Protein AF-A0A6N7CHS1-F1 (afdb_monomer)

pLDDT: mean 89.55, std 8.28, range [64.25, 97.81]

Nearest PDB structures (foldseek):
  3kxa-assembly2_D  TM=7.981E-01  e=1.586E-03  Neisseria gonorrhoeae FA 1090
  3f52-assembly1_A  TM=8.483E-01  e=3.183E-02  Corynebacterium glutamicum
  2b5a-assembly1_A  TM=7.797E-01  e=1.504E-02  [Bacillus] caldolyticus
  3f52-assembly1_E  TM=8.587E-01  e=5.155E-02  Corynebacterium glutamicum
  3vk0-assembly1_A  TM=8.804E-01  e=6.737E-02  Neisseria meningitidis MC58

Secondary structure (DSSP, 8-state):
-HHHHHHHTTS-HHHHS---GGG--HHHHHHHTT--HHHHHHHHTS-HHHHHHHHTTSSPPPTTHHHHHHHHHTS-HHHHHHHHHHHHHHHHHHHHT-

Mean predicted aligned error: 5.33 Å

Structure (mmCIF, N/CA/C/O backbone):
data_AF-A0A6N7CHS1-F1
#
_entry.id   AF-A0A6N7CHS1-F1
#
loop_
_atom_site.group_PDB
_atom_site.id
_atom_site.t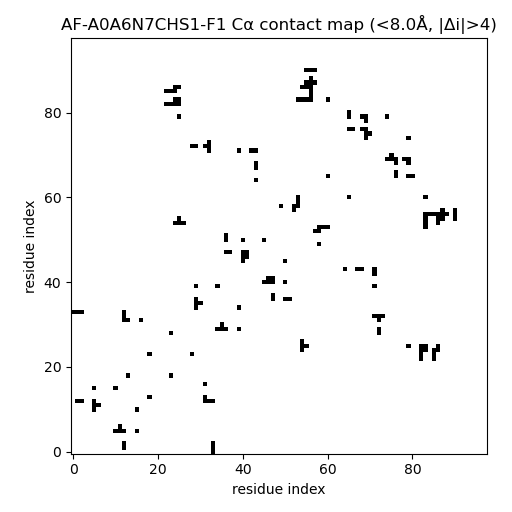ype_symbol
_atom_site.label_atom_id
_atom_site.label_alt_id
_atom_site.label_comp_id
_atom_site.label_asym_id
_atom_site.label_entity_id
_atom_site.label_seq_id
_atom_site.pdbx_PDB_ins_code
_atom_site.Cartn_x
_atom_site.Cartn_y
_atom_site.Cartn_z
_atom_site.occupancy
_atom_site.B_iso_or_equiv
_atom_site.auth_seq_id
_atom_site.auth_comp_id
_atom_site.auth_asym_id
_atom_site.auth_atom_id
_atom_site.pdbx_PDB_model_num
ATOM 1 N N . MET A 1 1 ? -0.482 -3.817 16.113 1.00 71.00 1 MET A N 1
ATOM 2 C CA . MET A 1 1 ? -0.109 -2.866 17.183 1.00 71.00 1 MET A CA 1
ATOM 3 C C . MET A 1 1 ? -0.633 -1.463 16.883 1.00 71.00 1 MET A C 1
ATOM 5 O O . MET A 1 1 ? -1.430 -0.988 17.668 1.00 71.00 1 MET A O 1
ATOM 9 N N . LEU A 1 2 ? -0.298 -0.838 15.743 1.00 75.25 2 LEU A N 1
ATOM 10 C CA . LEU A 1 2 ? -0.808 0.508 15.405 1.00 75.25 2 LEU A CA 1
ATOM 11 C C . LEU A 1 2 ? -2.337 0.600 15.257 1.00 75.25 2 LEU A C 1
ATOM 13 O O . LEU A 1 2 ? -2.906 1.586 15.701 1.00 75.25 2 LEU A O 1
ATOM 17 N N . GLY A 1 3 ? -3.002 -0.423 14.703 1.00 75.56 3 GLY A N 1
ATOM 18 C CA . GLY A 1 3 ? -4.473 -0.452 14.636 1.00 75.56 3 GLY A CA 1
ATOM 19 C C . GLY A 1 3 ? -5.136 -0.400 16.016 1.00 75.56 3 GLY A C 1
ATOM 20 O O . GLY A 1 3 ? -5.983 0.449 16.246 1.00 75.56 3 GLY A O 1
ATOM 21 N N . LEU A 1 4 ? -4.654 -1.220 16.957 1.00 79.81 4 LEU A N 1
ATOM 22 C CA . LEU A 1 4 ? -5.128 -1.219 18.349 1.00 79.81 4 LEU A CA 1
ATOM 23 C C . LEU A 1 4 ? -4.899 0.134 19.038 1.00 79.81 4 LEU A C 1
ATOM 25 O O . LEU A 1 4 ? -5.722 0.569 19.832 1.00 79.81 4 LEU A O 1
ATOM 29 N N . LEU A 1 5 ? -3.781 0.803 18.737 1.00 80.62 5 LEU A N 1
ATOM 30 C CA . LEU A 1 5 ? -3.471 2.118 19.300 1.00 80.62 5 LEU A CA 1
ATOM 31 C C . LEU A 1 5 ? -4.399 3.210 18.744 1.00 80.62 5 LEU A C 1
ATOM 33 O O . LEU A 1 5 ? -4.825 4.081 19.489 1.00 80.62 5 LEU A O 1
ATOM 37 N N . ALA A 1 6 ? -4.705 3.164 17.446 1.00 80.44 6 ALA A N 1
ATOM 38 C CA . ALA A 1 6 ? -5.611 4.108 16.797 1.00 80.44 6 ALA A CA 1
ATOM 39 C C . ALA A 1 6 ? -7.044 3.973 17.326 1.00 80.44 6 ALA A C 1
ATOM 41 O O . ALA A 1 6 ? -7.665 4.975 17.659 1.00 80.44 6 ALA A O 1
ATOM 42 N N . GLU A 1 7 ? -7.514 2.734 17.485 1.00 81.56 7 GLU A N 1
ATOM 43 C CA . GLU A 1 7 ? -8.808 2.418 18.094 1.00 81.56 7 GLU A CA 1
ATOM 44 C C . GLU A 1 7 ? -8.885 2.907 19.548 1.00 81.56 7 GLU A C 1
ATOM 46 O O . GLU A 1 7 ? -9.827 3.601 19.917 1.00 81.56 7 GLU A O 1
ATOM 51 N N . ALA A 1 8 ? -7.855 2.635 20.358 1.00 86.62 8 ALA A N 1
ATOM 52 C CA . ALA A 1 8 ? -7.805 3.081 21.752 1.00 86.62 8 ALA A CA 1
ATOM 53 C C . ALA A 1 8 ? -7.789 4.613 21.915 1.00 86.62 8 ALA A C 1
ATOM 55 O O . ALA A 1 8 ? -8.180 5.123 22.963 1.00 86.62 8 ALA A O 1
ATOM 56 N N . LEU A 1 9 ? -7.310 5.339 20.903 1.00 85.31 9 LEU A N 1
ATOM 57 C CA . LEU A 1 9 ? -7.207 6.800 20.894 1.00 85.31 9 LEU A CA 1
ATOM 58 C C . LEU A 1 9 ? -8.341 7.481 20.109 1.00 85.31 9 LEU A C 1
ATOM 60 O O . LEU A 1 9 ? -8.270 8.694 19.917 1.00 85.31 9 LEU A O 1
ATOM 64 N N . ASP A 1 10 ? -9.335 6.721 19.633 1.00 86.56 10 ASP A N 1
ATOM 65 C CA . ASP A 1 10 ? -10.413 7.182 18.743 1.00 86.56 10 ASP A CA 1
ATOM 66 C C . ASP A 1 10 ? -9.894 8.070 17.596 1.00 86.56 10 A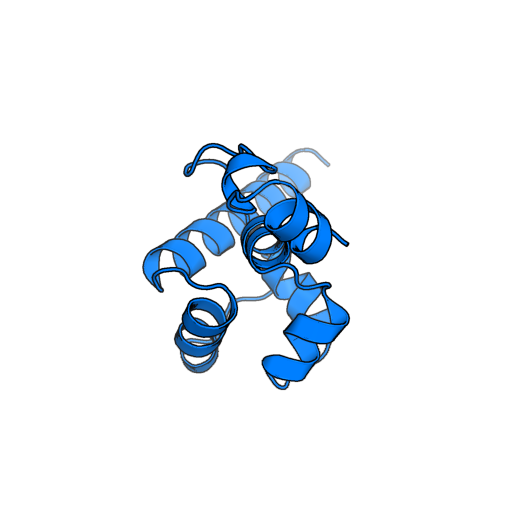SP A C 1
ATOM 68 O O . ASP A 1 10 ? -10.344 9.188 17.340 1.00 86.56 10 ASP A O 1
ATOM 72 N N . THR A 1 11 ? -8.835 7.598 16.936 1.00 84.44 11 THR A N 1
ATOM 73 C CA . THR A 1 11 ? -8.149 8.353 15.889 1.00 84.44 11 THR A CA 1
ATOM 74 C C . THR A 1 11 ? -7.811 7.482 14.688 1.00 84.44 11 THR A C 1
ATOM 76 O O . THR A 1 11 ? -7.913 6.259 14.712 1.00 84.44 11 THR A O 1
ATOM 79 N N . SER A 1 12 ? -7.383 8.117 13.598 1.00 78.56 12 SER A N 1
ATOM 80 C CA . SER A 1 12 ? -6.927 7.406 12.402 1.00 78.56 12 SER A CA 1
ATOM 81 C C . SER A 1 12 ? -5.415 7.175 12.438 1.00 78.56 12 SER A C 1
ATOM 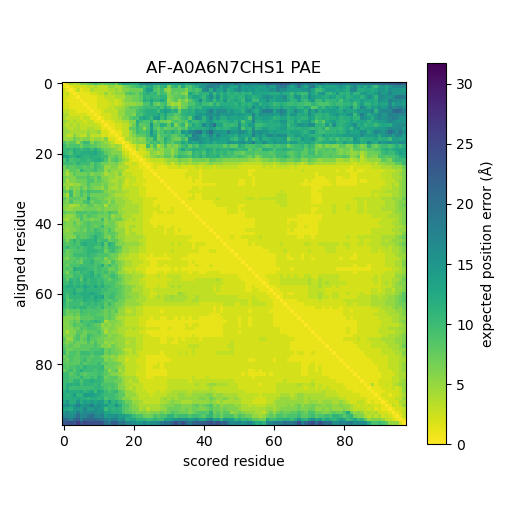83 O O . SER A 1 12 ? -4.644 7.986 12.951 1.00 78.56 12 SER A O 1
ATOM 85 N N . ILE A 1 13 ? -4.942 6.083 11.832 1.00 78.50 13 ILE A N 1
ATOM 86 C CA . ILE A 1 13 ? -3.503 5.759 11.798 1.00 78.50 13 ILE A CA 1
ATOM 87 C C . ILE A 1 13 ? -2.696 6.842 11.060 1.00 78.50 13 ILE A C 1
ATOM 89 O O . ILE A 1 13 ? -1.525 7.061 11.362 1.00 78.50 13 ILE A O 1
ATOM 93 N N . SER A 1 14 ? -3.306 7.573 10.123 1.00 70.69 14 SER A N 1
ATOM 94 C CA . SER A 1 14 ? -2.668 8.709 9.446 1.00 70.69 14 SER A CA 1
ATOM 95 C C . SER A 1 14 ? -2.344 9.874 10.389 1.00 70.69 14 SER A C 1
ATOM 97 O O . SER A 1 14 ? -1.360 10.567 10.138 1.00 70.69 14 SER A O 1
ATOM 99 N N . VAL A 1 15 ? -3.106 10.058 11.476 1.00 72.00 15 VAL A N 1
ATOM 100 C CA . VAL A 1 15 ? -2.802 11.028 12.545 1.00 72.00 15 VAL A CA 1
ATOM 101 C C . VAL A 1 15 ? -1.609 10.557 13.375 1.00 72.00 15 VAL A C 1
ATOM 103 O O . VAL A 1 15 ? -0.741 11.355 13.718 1.00 72.00 15 VAL A O 1
ATOM 106 N N . LEU A 1 16 ? -1.517 9.251 13.635 1.00 71.38 16 LEU A N 1
ATOM 107 C CA . LEU A 1 16 ? -0.394 8.652 14.365 1.00 71.38 16 LEU A CA 1
ATOM 108 C C . LEU A 1 16 ? 0.897 8.582 13.535 1.00 71.38 16 LEU A C 1
ATOM 110 O O . LEU A 1 16 ? 1.991 8.530 14.093 1.00 71.38 16 LEU A O 1
ATOM 114 N N . VAL A 1 17 ? 0.785 8.589 12.203 1.00 76.31 17 VAL A N 1
ATOM 115 C CA . VAL A 1 17 ? 1.915 8.537 11.263 1.00 76.31 17 VAL A CA 1
ATOM 116 C C . VAL A 1 17 ? 1.865 9.747 10.314 1.00 76.31 17 VAL A C 1
ATOM 118 O O . VAL A 1 17 ? 1.528 9.600 9.124 1.00 76.31 17 VAL A O 1
ATOM 121 N N . PRO A 1 18 ? 2.199 10.958 10.808 1.00 72.56 18 PRO A N 1
ATOM 122 C CA . PRO A 1 18 ? 2.145 12.183 10.022 1.00 72.56 18 PRO A CA 1
ATOM 123 C C . PRO A 1 18 ? 3.325 12.247 9.044 1.00 72.56 18 PRO A C 1
ATOM 125 O O . PRO A 1 18 ? 4.385 12.806 9.314 1.00 72.56 18 PRO A O 1
ATOM 128 N N . ILE A 1 19 ? 3.128 11.657 7.868 1.00 76.12 19 ILE A N 1
ATOM 129 C CA . ILE A 1 19 ? 4.032 11.758 6.720 1.00 76.12 19 ILE A CA 1
ATOM 130 C C . ILE A 1 19 ? 3.344 12.648 5.680 1.00 76.12 19 ILE A C 1
ATOM 132 O O . ILE A 1 19 ? 2.217 12.324 5.275 1.00 76.12 19 ILE A O 1
ATOM 136 N N . PRO A 1 20 ? 3.986 13.750 5.241 1.00 77.19 20 PRO A N 1
ATOM 137 C CA . PRO A 1 20 ? 3.461 14.593 4.173 1.00 77.19 20 PRO A CA 1
ATOM 138 C C . PRO A 1 20 ? 3.152 13.760 2.929 1.00 77.19 20 PRO A C 1
ATOM 140 O O . PRO A 1 20 ? 3.950 12.901 2.560 1.00 77.19 20 PRO A O 1
ATOM 143 N N . ALA A 1 21 ? 2.035 14.035 2.251 1.00 71.88 21 ALA A N 1
ATOM 144 C CA . ALA A 1 21 ? 1.588 13.236 1.104 1.00 71.88 21 ALA A CA 1
ATOM 145 C C . ALA A 1 21 ? 2.678 13.067 0.025 1.00 71.88 21 ALA A C 1
ATOM 147 O O . ALA A 1 21 ? 2.876 11.972 -0.495 1.00 71.88 21 ALA A O 1
ATOM 148 N N . GLY A 1 22 ? 3.466 14.119 -0.229 1.00 76.75 22 GLY A N 1
ATOM 149 C CA . GLY A 1 22 ? 4.583 14.094 -1.181 1.00 76.75 22 GLY A CA 1
ATOM 150 C C . GLY A 1 22 ? 5.794 13.247 -0.765 1.00 76.75 22 GLY A C 1
ATOM 151 O O . GLY A 1 22 ? 6.707 13.083 -1.567 1.00 76.75 22 GLY A O 1
ATOM 152 N N . LYS A 1 23 ? 5.820 12.711 0.461 1.00 81.94 23 LYS A N 1
ATOM 153 C CA . LYS A 1 23 ? 6.893 11.855 0.995 1.00 81.94 23 LYS A CA 1
ATOM 154 C C . LYS A 1 23 ? 6.445 10.413 1.254 1.00 81.94 23 LYS A C 1
ATOM 156 O O . LYS A 1 23 ? 7.264 9.610 1.690 1.00 81.94 23 LYS A O 1
ATOM 161 N N . LEU A 1 24 ? 5.176 10.083 1.004 1.00 88.19 24 LEU A N 1
ATOM 162 C CA . LEU A 1 24 ? 4.652 8.739 1.240 1.00 88.19 24 LEU A CA 1
ATOM 163 C C . LEU A 1 24 ? 5.268 7.718 0.291 1.00 88.19 24 LEU A C 1
ATOM 165 O O . LEU A 1 24 ? 5.240 7.895 -0.932 1.00 88.19 24 LEU A O 1
ATOM 169 N N . ARG A 1 25 ? 5.755 6.625 0.878 1.00 91.88 25 ARG A N 1
ATOM 170 C CA . ARG A 1 25 ? 6.219 5.428 0.177 1.00 91.88 25 ARG A CA 1
ATOM 171 C C . ARG A 1 25 ? 5.223 4.287 0.348 1.00 91.88 25 ARG A C 1
ATOM 173 O O . ARG A 1 25 ? 4.370 4.307 1.231 1.00 91.88 25 ARG A O 1
ATOM 180 N N . MET A 1 26 ? 5.367 3.255 -0.477 1.00 94.56 26 MET A N 1
ATOM 181 C CA . MET A 1 26 ? 4.502 2.068 -0.447 1.00 94.56 26 MET A CA 1
ATOM 182 C C . MET A 1 26 ? 4.460 1.395 0.933 1.00 94.56 26 MET A C 1
ATOM 184 O O . MET A 1 26 ? 3.393 0.999 1.398 1.00 94.56 26 MET A O 1
ATOM 188 N N . SER A 1 27 ? 5.601 1.320 1.623 1.00 93.88 27 SER A N 1
ATOM 189 C CA . SER A 1 27 ? 5.675 0.782 2.985 1.00 93.88 27 SER A CA 1
ATOM 190 C C . SER A 1 27 ? 4.914 1.637 4.004 1.00 93.88 27 SER A C 1
ATOM 192 O O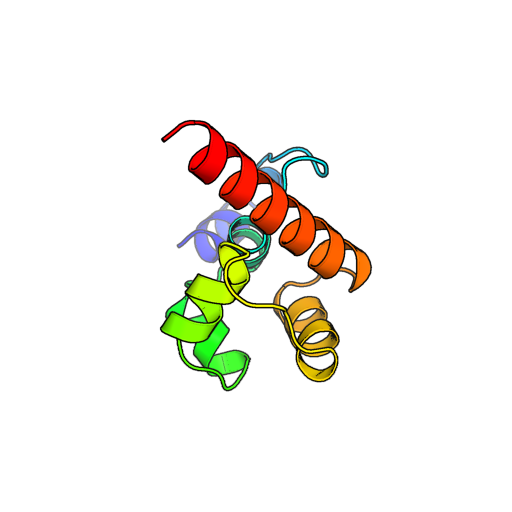 . SER A 1 27 ? 4.316 1.085 4.926 1.00 93.88 27 SER A O 1
ATOM 194 N N . ASP A 1 28 ? 4.873 2.959 3.822 1.00 93.12 28 ASP A N 1
ATOM 195 C CA . ASP A 1 28 ? 4.118 3.872 4.686 1.00 93.12 28 ASP A CA 1
ATOM 196 C C . ASP A 1 28 ? 2.607 3.700 4.482 1.00 93.12 28 ASP A C 1
ATOM 198 O O . ASP A 1 28 ? 1.855 3.670 5.456 1.00 93.12 28 ASP A O 1
ATOM 202 N N . LEU A 1 29 ? 2.162 3.517 3.230 1.00 93.44 29 LEU A N 1
ATOM 203 C CA . LEU A 1 29 ? 0.765 3.187 2.913 1.00 93.44 29 LEU A CA 1
ATOM 204 C C . LEU A 1 29 ? 0.342 1.885 3.607 1.00 93.44 29 LEU A C 1
ATOM 206 O O . LEU A 1 29 ? -0.692 1.840 4.270 1.00 93.44 29 LEU A O 1
ATOM 210 N N . ARG A 1 30 ? 1.192 0.854 3.548 1.00 95.62 30 ARG A N 1
ATOM 211 C CA . ARG A 1 30 ? 0.951 -0.422 4.229 1.00 95.62 30 ARG A CA 1
ATOM 212 C C . ARG A 1 30 ? 0.839 -0.264 5.748 1.00 95.62 30 ARG A C 1
ATOM 214 O O . ARG A 1 30 ? -0.036 -0.858 6.375 1.00 95.62 30 ARG A O 1
ATOM 221 N N . VAL A 1 31 ? 1.735 0.517 6.353 1.00 91.94 31 VAL A N 1
ATOM 222 C CA . VAL A 1 31 ? 1.722 0.777 7.801 1.00 91.94 31 VAL A CA 1
ATOM 223 C C . VAL A 1 31 ? 0.463 1.542 8.208 1.00 91.94 31 VAL A C 1
ATOM 225 O O . VAL A 1 31 ? -0.136 1.213 9.232 1.00 91.94 31 VAL A O 1
ATOM 228 N N . ARG A 1 32 ? 0.016 2.501 7.388 1.00 90.56 32 ARG A N 1
ATOM 229 C CA . ARG A 1 32 ? -1.255 3.217 7.583 1.00 90.56 32 ARG A CA 1
ATOM 230 C C . ARG A 1 32 ? -2.477 2.311 7.489 1.00 90.56 32 ARG A C 1
ATOM 232 O O . ARG A 1 32 ? -3.453 2.573 8.175 1.00 90.56 32 ARG A O 1
ATOM 239 N N . ALA A 1 33 ? -2.388 1.221 6.734 1.00 90.50 33 ALA A N 1
ATOM 240 C CA . ALA A 1 33 ? -3.389 0.159 6.706 1.00 90.50 33 ALA A CA 1
ATOM 241 C C . ALA A 1 33 ? -3.269 -0.839 7.880 1.00 90.50 33 ALA A C 1
ATOM 243 O O . ALA A 1 33 ? -3.926 -1.873 7.886 1.00 90.50 33 ALA A O 1
ATOM 244 N N . ALA A 1 34 ? -2.408 -0.572 8.871 1.00 91.56 34 ALA A N 1
ATOM 245 C CA . ALA A 1 34 ? -2.103 -1.458 10.000 1.00 91.56 34 ALA A CA 1
ATOM 246 C C . ALA A 1 34 ? -1.508 -2.827 9.619 1.00 91.56 34 ALA A C 1
ATOM 248 O O . ALA A 1 34 ? -1.507 -3.754 10.437 1.00 91.56 34 ALA A O 1
ATOM 249 N N . LEU A 1 35 ? -0.964 -2.971 8.410 1.00 93.19 35 LEU A N 1
ATOM 250 C CA . LEU A 1 35 ? -0.466 -4.249 7.913 1.00 93.19 35 LEU A CA 1
ATOM 251 C C . LEU A 1 35 ? 1.048 -4.373 8.103 1.00 93.19 35 LEU A C 1
ATOM 253 O O . LEU A 1 35 ? 1.838 -3.481 7.782 1.00 93.19 35 LEU A O 1
ATOM 257 N N . ASN A 1 36 ? 1.487 -5.542 8.567 1.00 93.50 36 ASN A N 1
ATOM 258 C CA . ASN A 1 36 ? 2.878 -5.945 8.384 1.00 93.50 36 ASN A CA 1
ATOM 259 C C . ASN A 1 36 ? 3.082 -6.483 6.951 1.00 93.50 36 ASN A C 1
ATOM 261 O O . ASN A 1 36 ? 2.120 -6.814 6.255 1.00 93.50 36 ASN A O 1
ATOM 265 N N . GLN A 1 37 ? 4.336 -6.569 6.503 1.00 95.25 37 GLN A N 1
ATOM 266 C CA . GLN A 1 37 ? 4.658 -6.965 5.127 1.00 95.25 37 GLN A CA 1
ATOM 267 C C . GLN A 1 37 ? 4.189 -8.388 4.788 1.00 95.25 37 GLN A C 1
ATOM 269 O O . GLN A 1 37 ? 3.684 -8.622 3.695 1.00 95.25 37 GLN A O 1
ATOM 274 N N . ARG A 1 38 ? 4.296 -9.333 5.731 1.00 96.31 38 ARG A N 1
ATOM 275 C CA . ARG A 1 38 ? 3.857 -10.723 5.535 1.00 96.31 38 ARG A CA 1
ATOM 276 C C . ARG A 1 38 ? 2.346 -10.812 5.315 1.00 96.31 38 ARG A C 1
ATOM 278 O O . ARG A 1 38 ? 1.908 -11.492 4.394 1.00 96.31 38 ARG A O 1
ATOM 285 N N . ASN A 1 39 ? 1.568 -10.104 6.129 1.00 97.06 39 ASN A N 1
ATOM 286 C CA . ASN A 1 39 ? 0.110 -10.081 6.046 1.00 97.06 39 ASN A CA 1
ATOM 287 C C . ASN A 1 39 ? -0.359 -9.390 4.764 1.00 97.06 39 ASN A C 1
ATOM 289 O O . ASN A 1 39 ? -1.245 -9.910 4.096 1.00 97.06 39 ASN A O 1
ATOM 293 N N . ALA A 1 40 ? 0.261 -8.266 4.392 1.00 97.50 40 ALA A N 1
ATOM 294 C CA . ALA A 1 40 ? -0.050 -7.591 3.135 1.00 97.50 40 ALA A CA 1
ATOM 295 C C . ALA A 1 40 ? 0.255 -8.484 1.924 1.00 97.50 40 ALA A C 1
ATOM 297 O O . ALA A 1 40 ? -0.588 -8.639 1.049 1.00 97.50 40 ALA A O 1
ATOM 298 N N . ALA A 1 41 ? 1.421 -9.137 1.899 1.00 97.81 41 ALA A N 1
ATOM 299 C CA . ALA A 1 41 ? 1.789 -10.048 0.818 1.00 97.81 41 ALA A CA 1
ATOM 300 C C . ALA A 1 41 ? 0.811 -11.230 0.703 1.00 97.81 41 ALA A C 1
ATOM 302 O O . ALA A 1 41 ? 0.372 -11.554 -0.398 1.00 97.81 41 ALA A O 1
ATOM 303 N N . ALA A 1 42 ? 0.415 -11.818 1.838 1.00 97.81 42 ALA A N 1
ATOM 304 C CA . ALA A 1 42 ? -0.563 -12.901 1.875 1.00 97.81 42 ALA A CA 1
ATOM 305 C C . ALA A 1 42 ? -1.932 -12.465 1.325 1.00 97.81 42 ALA A C 1
ATOM 307 O O . ALA A 1 42 ? -2.495 -13.165 0.489 1.00 97.81 42 ALA A O 1
ATOM 308 N N . GLN A 1 43 ? -2.436 -11.294 1.730 1.00 97.75 43 GLN A N 1
ATOM 309 C CA . GLN A 1 43 ? -3.716 -10.761 1.242 1.00 97.75 43 GLN A CA 1
ATOM 310 C C . GLN A 1 43 ? -3.672 -10.365 -0.241 1.00 97.75 43 GLN A C 1
ATOM 312 O O . GLN A 1 43 ? -4.665 -10.502 -0.948 1.00 97.75 43 GLN A O 1
ATOM 317 N N . LEU A 1 44 ? -2.511 -9.940 -0.742 1.00 96.94 44 LEU A N 1
ATOM 318 C CA . LEU A 1 44 ? -2.292 -9.663 -2.165 1.00 96.94 44 LEU A CA 1
ATOM 319 C C . LEU A 1 44 ? -2.050 -10.930 -3.003 1.00 96.94 44 LEU A C 1
ATOM 321 O O . LEU A 1 44 ? -2.006 -10.842 -4.232 1.00 96.94 44 LEU A O 1
ATOM 325 N N . GLY A 1 45 ? -1.874 -12.094 -2.369 1.00 97.00 45 GLY A N 1
ATOM 326 C CA . GLY A 1 45 ? -1.561 -13.351 -3.048 1.00 97.00 45 GLY A CA 1
ATOM 327 C C . GLY A 1 45 ? -0.171 -13.372 -3.694 1.00 97.00 45 GLY A C 1
ATOM 328 O O . GLY A 1 45 ? 0.009 -13.989 -4.742 1.00 97.00 45 GLY A O 1
ATOM 329 N N . ILE A 1 46 ? 0.811 -12.678 -3.107 1.00 97.00 46 ILE A N 1
ATOM 330 C CA . ILE A 1 46 ? 2.194 -12.602 -3.610 1.00 97.00 46 ILE A CA 1
ATOM 331 C C . ILE A 1 46 ? 3.213 -12.995 -2.532 1.00 97.00 46 ILE A C 1
ATOM 333 O O . ILE A 1 46 ? 2.915 -13.032 -1.341 1.00 97.00 46 ILE A O 1
ATOM 337 N N . GLY A 1 47 ? 4.455 -13.267 -2.940 1.00 97.25 47 GLY A N 1
ATOM 338 C CA . GLY A 1 47 ? 5.548 -13.524 -2.000 1.00 97.25 47 GLY A CA 1
ATOM 339 C C . GLY A 1 47 ? 5.969 -12.268 -1.226 1.00 97.25 47 GLY A C 1
ATOM 340 O O . GLY A 1 47 ? 6.011 -11.172 -1.785 1.00 97.25 47 GLY A O 1
ATOM 341 N N . ALA A 1 48 ? 6.357 -12.424 0.044 1.00 95.69 48 ALA A N 1
ATOM 342 C CA . ALA A 1 48 ? 6.815 -11.309 0.884 1.00 95.69 48 ALA A CA 1
ATOM 343 C C . ALA A 1 48 ? 8.044 -10.590 0.296 1.00 95.69 48 ALA A C 1
ATOM 345 O O . ALA A 1 48 ? 8.085 -9.363 0.282 1.00 95.69 48 ALA A O 1
ATOM 346 N N . THR A 1 49 ? 8.996 -11.339 -0.273 1.00 96.50 49 THR A N 1
ATOM 347 C CA . THR A 1 49 ? 10.151 -10.772 -0.988 1.00 96.50 49 THR A CA 1
ATOM 348 C C . THR A 1 49 ? 9.718 -9.961 -2.205 1.00 96.50 49 THR A C 1
ATOM 350 O O . THR A 1 49 ? 10.217 -8.864 -2.419 1.00 96.50 49 THR A O 1
ATOM 353 N N . THR A 1 50 ? 8.731 -10.448 -2.967 1.00 96.69 50 THR A N 1
ATOM 354 C CA . THR A 1 50 ? 8.178 -9.705 -4.109 1.00 96.69 50 THR A CA 1
ATOM 355 C C . THR A 1 50 ? 7.538 -8.397 -3.660 1.00 96.69 50 THR A C 1
ATOM 357 O O . THR A 1 50 ? 7.767 -7.369 -4.291 1.00 96.69 50 THR A O 1
ATOM 360 N N . LEU A 1 51 ? 6.786 -8.403 -2.554 1.00 97.44 51 LEU A N 1
ATOM 361 C CA . LEU A 1 51 ? 6.249 -7.166 -1.993 1.00 97.44 51 LEU A CA 1
ATOM 362 C C . LEU A 1 51 ? 7.374 -6.220 -1.547 1.00 97.44 51 LEU A C 1
ATOM 364 O O . LEU A 1 51 ? 7.298 -5.033 -1.830 1.00 97.44 51 LEU A O 1
ATOM 368 N N . ALA A 1 52 ? 8.436 -6.723 -0.913 1.00 95.44 52 ALA A N 1
ATOM 369 C CA . ALA A 1 52 ? 9.572 -5.902 -0.492 1.00 95.44 52 ALA A CA 1
ATOM 370 C C . ALA A 1 52 ? 10.308 -5.245 -1.673 1.00 95.44 52 ALA A C 1
ATOM 372 O O . ALA A 1 52 ? 10.683 -4.075 -1.603 1.00 95.44 52 ALA A O 1
ATOM 373 N N . GLU A 1 53 ? 10.512 -5.973 -2.770 1.00 95.81 53 GLU A N 1
ATOM 374 C CA . GLU A 1 53 ? 11.117 -5.434 -3.993 1.00 95.81 53 GLU A CA 1
ATOM 375 C C . GLU A 1 53 ? 10.235 -4.364 -4.638 1.00 95.81 53 GLU A C 1
ATOM 377 O O . GLU A 1 53 ? 10.745 -3.341 -5.096 1.00 95.81 53 GLU A O 1
ATOM 382 N N . ILE A 1 54 ? 8.916 -4.575 -4.637 1.00 96.38 54 ILE A N 1
ATOM 383 C CA . ILE A 1 54 ? 7.939 -3.589 -5.102 1.00 96.38 54 ILE A CA 1
ATOM 384 C C . ILE A 1 54 ? 7.967 -2.342 -4.209 1.00 96.38 54 ILE A C 1
ATOM 386 O O . ILE A 1 54 ? 8.069 -1.227 -4.713 1.00 96.38 54 ILE A O 1
ATOM 390 N N . GLU A 1 55 ? 7.916 -2.510 -2.884 1.00 95.00 55 GLU A N 1
ATOM 391 C CA . GLU A 1 55 ? 7.891 -1.402 -1.921 1.00 95.00 55 GLU A CA 1
ATOM 392 C C . GLU A 1 55 ? 9.140 -0.515 -2.009 1.00 95.00 55 GLU A C 1
ATOM 394 O O . GLU A 1 55 ? 9.050 0.696 -1.816 1.00 95.00 55 GLU A O 1
ATOM 399 N N . ASN A 1 56 ? 10.288 -1.112 -2.333 1.00 92.12 56 ASN A N 1
ATOM 400 C CA . ASN A 1 56 ? 11.563 -0.415 -2.500 1.00 92.12 56 ASN A CA 1
ATOM 401 C C . ASN A 1 56 ? 11.811 0.089 -3.934 1.00 92.12 56 ASN A C 1
ATOM 403 O O . ASN A 1 56 ? 12.913 0.556 -4.227 1.00 92.12 56 ASN A O 1
ATOM 407 N N . GLY A 1 57 ? 10.839 -0.049 -4.843 1.00 92.69 57 GLY A N 1
ATOM 408 C CA . GLY A 1 57 ? 10.964 0.384 -6.238 1.00 92.69 57 GLY A CA 1
ATOM 409 C C . GLY A 1 57 ? 11.967 -0.422 -7.073 1.00 92.69 57 GLY A C 1
ATOM 410 O O . GLY A 1 57 ? 12.359 0.020 -8.149 1.00 92.69 57 GLY A O 1
ATOM 411 N N . ALA A 1 58 ? 12.408 -1.590 -6.595 1.00 93.12 58 ALA A N 1
ATOM 412 C CA . ALA A 1 58 ? 13.302 -2.489 -7.329 1.00 93.12 58 ALA A CA 1
ATOM 413 C C . ALA A 1 58 ? 12.552 -3.329 -8.374 1.00 93.12 58 ALA A C 1
ATOM 415 O O . ALA A 1 58 ? 13.140 -3.742 -9.371 1.00 93.12 58 ALA A O 1
ATOM 416 N N . LYS A 1 59 ? 11.258 -3.573 -8.145 1.00 94.44 59 LYS A N 1
ATOM 417 C CA . LYS A 1 59 ? 10.372 -4.293 -9.058 1.00 94.44 59 LYS A CA 1
ATOM 418 C C . LYS A 1 59 ? 9.152 -3.433 -9.403 1.00 94.44 59 LYS A C 1
ATOM 420 O O . LYS A 1 59 ? 8.611 -2.782 -8.504 1.00 94.44 59 LYS A O 1
ATOM 425 N N . 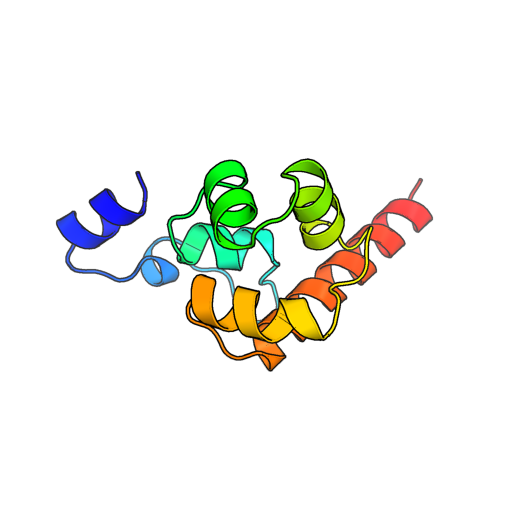PRO A 1 60 ? 8.695 -3.423 -10.667 1.00 93.50 60 PRO A N 1
ATOM 426 C CA . PRO A 1 60 ? 7.472 -2.726 -11.038 1.00 93.50 60 PRO A CA 1
ATOM 427 C C . PRO A 1 60 ? 6.231 -3.347 -10.397 1.00 93.50 60 PRO A C 1
ATOM 429 O O . PRO A 1 60 ? 6.133 -4.568 -10.239 1.00 93.50 60 PRO A O 1
ATOM 432 N N . VAL A 1 61 ? 5.267 -2.491 -10.047 1.00 93.50 61 VAL A N 1
ATOM 433 C CA . VAL A 1 61 ? 3.912 -2.926 -9.691 1.00 93.50 61 VAL A CA 1
ATOM 434 C C . VAL A 1 61 ? 3.215 -3.329 -10.986 1.00 93.50 61 VAL A C 1
ATOM 436 O O . VAL A 1 61 ? 3.162 -2.540 -11.923 1.00 93.50 61 VAL A O 1
ATOM 439 N N . ARG A 1 62 ? 2.691 -4.554 -11.055 1.00 92.62 62 ARG A N 1
ATOM 440 C CA . ARG A 1 62 ? 1.892 -4.990 -12.208 1.00 92.62 62 ARG A CA 1
ATOM 441 C C . ARG A 1 62 ? 0.535 -4.284 -12.215 1.00 92.62 62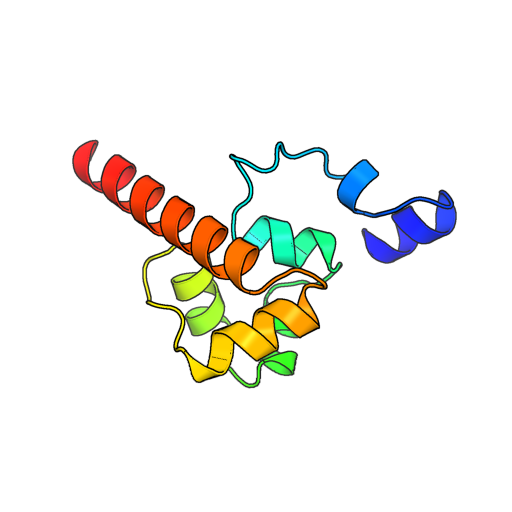 ARG A C 1
ATOM 443 O O . ARG A 1 62 ? -0.046 -4.085 -11.147 1.00 92.62 62 ARG A O 1
ATOM 450 N N . ASP A 1 63 ? -0.010 -4.009 -13.394 1.00 91.88 63 ASP A N 1
ATOM 451 C CA . ASP A 1 63 ? -1.286 -3.292 -13.543 1.00 91.88 63 ASP A CA 1
ATOM 452 C C . ASP A 1 63 ? -2.461 -3.986 -12.837 1.00 91.88 63 ASP A C 1
ATOM 454 O O . ASP A 1 63 ? -3.320 -3.324 -12.258 1.00 91.88 63 ASP A O 1
ATOM 458 N N . ASP A 1 64 ? -2.470 -5.322 -12.809 1.00 93.31 64 ASP A N 1
ATOM 459 C CA . ASP A 1 64 ? -3.488 -6.125 -12.119 1.00 93.31 64 ASP A CA 1
ATOM 460 C C . ASP A 1 64 ? -3.382 -6.058 -10.585 1.00 93.31 64 ASP A C 1
ATOM 462 O O . ASP A 1 64 ? -4.341 -6.353 -9.868 1.00 93.31 64 ASP A O 1
ATOM 466 N N . LEU A 1 65 ? -2.213 -5.672 -10.070 1.00 95.31 65 LEU A N 1
ATOM 467 C CA . LEU A 1 65 ? -1.915 -5.596 -8.646 1.00 95.31 65 LEU A CA 1
ATOM 468 C C . LEU A 1 65 ? -2.200 -4.203 -8.071 1.00 95.31 65 LEU A C 1
ATOM 470 O O . LEU A 1 65 ? -2.577 -4.098 -6.906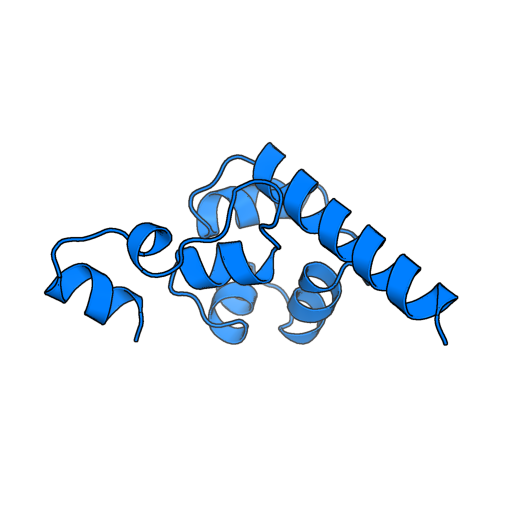 1.00 95.31 65 LEU A O 1
ATOM 474 N N . VAL A 1 66 ? -2.087 -3.143 -8.880 1.00 96.56 66 VAL A N 1
ATOM 475 C CA . VAL A 1 66 ? -2.429 -1.762 -8.489 1.00 96.56 66 VAL A CA 1
ATOM 476 C C . VAL A 1 66 ? -3.821 -1.644 -7.846 1.00 96.56 66 VAL A C 1
ATOM 478 O O . VAL A 1 66 ? -3.893 -1.099 -6.743 1.00 96.56 66 VAL A O 1
ATOM 481 N N . PRO A 1 67 ? -4.926 -2.141 -8.448 1.00 97.19 67 PRO A N 1
ATOM 482 C CA . PRO A 1 67 ? -6.246 -2.045 -7.824 1.00 97.19 67 PRO A CA 1
ATOM 483 C C . PRO A 1 67 ? -6.325 -2.800 -6.492 1.00 97.19 67 PRO A C 1
ATOM 485 O O . PRO A 1 67 ? -6.916 -2.283 -5.553 1.00 97.19 67 PRO A O 1
ATOM 488 N N . LYS A 1 68 ? -5.678 -3.969 -6.383 1.00 97.56 68 LYS A N 1
ATOM 489 C CA . LYS A 1 68 ? -5.666 -4.777 -5.152 1.00 97.56 68 LYS A CA 1
ATOM 490 C C . LYS A 1 68 ? -4.914 -4.081 -4.020 1.00 97.56 68 LYS A C 1
ATOM 492 O O . LYS A 1 68 ? -5.346 -4.119 -2.876 1.00 97.56 68 LYS A O 1
ATOM 497 N N . ILE A 1 69 ? -3.792 -3.433 -4.337 1.00 97.25 69 ILE A N 1
ATOM 498 C CA . ILE A 1 69 ? -3.018 -2.651 -3.366 1.00 97.25 69 ILE A CA 1
ATOM 499 C C . ILE A 1 69 ? -3.806 -1.420 -2.919 1.00 97.25 69 ILE A C 1
ATOM 501 O O . ILE A 1 69 ? -3.835 -1.123 -1.730 1.00 97.25 69 ILE A O 1
ATOM 505 N N . ALA A 1 70 ? -4.437 -0.714 -3.858 1.00 97.06 70 ALA 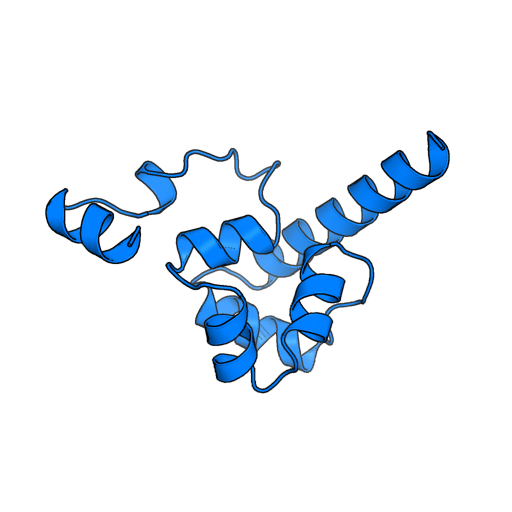A N 1
ATOM 506 C CA . ALA A 1 70 ? -5.250 0.462 -3.567 1.00 97.06 70 ALA A CA 1
ATOM 507 C C . ALA A 1 70 ? -6.388 0.126 -2.589 1.00 97.06 70 ALA A C 1
ATOM 509 O O . ALA A 1 70 ? -6.528 0.780 -1.557 1.00 97.06 70 ALA A O 1
ATOM 510 N N . GLU A 1 71 ? -7.126 -0.949 -2.873 1.00 97.75 71 GLU A N 1
ATOM 511 C CA . GLU A 1 71 ? -8.185 -1.467 -2.005 1.00 97.75 71 GLU A CA 1
ATOM 512 C C . GLU A 1 71 ? -7.642 -1.879 -0.632 1.00 97.75 71 GLU A C 1
ATOM 514 O O . GLU A 1 71 ? -8.104 -1.376 0.390 1.00 97.75 71 GLU A O 1
ATOM 519 N N . LEU A 1 72 ? -6.608 -2.725 -0.600 1.00 97.38 72 LEU A N 1
ATOM 520 C CA . LEU A 1 72 ? -6.034 -3.234 0.645 1.00 97.38 72 LEU A CA 1
ATOM 521 C C . LEU A 1 72 ? -5.477 -2.121 1.542 1.00 97.38 72 LEU A C 1
ATOM 523 O O . LEU A 1 72 ? -5.527 -2.224 2.766 1.00 97.38 72 LEU A O 1
ATOM 527 N N . TYR A 1 73 ? -4.901 -1.075 0.947 1.00 95.56 73 TYR A N 1
ATOM 528 C CA . TYR A 1 73 ? -4.303 0.032 1.692 1.00 95.56 73 TYR A CA 1
ATOM 529 C C . TYR A 1 73 ? -5.274 1.191 1.940 1.00 95.56 73 TYR A C 1
ATOM 531 O O . TYR A 1 73 ? -4.897 2.149 2.613 1.00 95.56 73 TYR A O 1
ATOM 539 N N . GLY A 1 74 ? -6.507 1.114 1.429 1.00 94.62 74 GLY A N 1
ATOM 540 C CA . GLY A 1 74 ? -7.526 2.148 1.609 1.00 94.62 74 GLY A CA 1
ATOM 541 C C . GLY A 1 74 ? -7.166 3.481 0.947 1.00 94.62 74 GLY A C 1
ATOM 542 O O . GLY A 1 74 ? -7.418 4.541 1.518 1.00 94.62 74 GLY A O 1
ATOM 543 N N . VAL A 1 75 ? -6.533 3.448 -0.230 1.00 94.50 75 VAL A N 1
ATOM 544 C CA . VAL A 1 75 ? -6.089 4.645 -0.967 1.00 94.50 75 VAL A CA 1
ATOM 545 C C . VAL A 1 75 ? -6.469 4.583 -2.443 1.00 94.50 75 VAL A C 1
ATOM 547 O O . VAL A 1 75 ? -6.766 3.523 -2.981 1.00 94.50 75 VAL A O 1
ATOM 550 N N . ASP A 1 76 ? -6.414 5.723 -3.131 1.00 95.56 76 ASP A N 1
ATOM 551 C CA . ASP A 1 76 ? -6.612 5.767 -4.581 1.00 95.56 76 ASP A CA 1
ATOM 552 C C . ASP A 1 76 ? -5.436 5.122 -5.348 1.00 95.56 76 ASP A C 1
ATOM 554 O O . ASP A 1 76 ? -4.272 5.212 -4.940 1.00 95.56 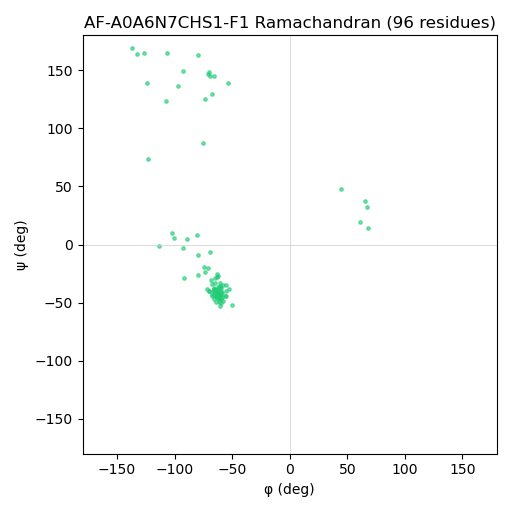76 ASP A O 1
ATOM 558 N N . LYS A 1 77 ? -5.721 4.522 -6.511 1.00 95.88 77 LYS A N 1
ATOM 559 C CA . LYS A 1 77 ? -4.717 3.898 -7.397 1.00 95.88 77 LYS A CA 1
ATOM 560 C C . LYS A 1 77 ? -3.594 4.864 -7.786 1.00 95.88 77 LYS A C 1
ATOM 562 O O . LYS A 1 77 ? -2.439 4.453 -7.895 1.00 95.88 77 LYS A O 1
ATOM 567 N N . ARG A 1 78 ? -3.906 6.152 -7.957 1.00 94.19 78 ARG A N 1
ATOM 568 C CA . ARG A 1 78 ? -2.925 7.208 -8.226 1.00 94.19 78 ARG A CA 1
ATOM 569 C C . ARG A 1 78 ? -1.904 7.324 -7.099 1.00 94.19 78 ARG A C 1
ATOM 571 O O . ARG A 1 78 ? -0.716 7.453 -7.375 1.00 94.19 78 ARG A O 1
ATOM 578 N N . ILE A 1 79 ? -2.342 7.232 -5.844 1.00 94.25 79 ILE A N 1
ATOM 579 C CA . ILE A 1 79 ? -1.457 7.326 -4.675 1.00 94.25 79 ILE A CA 1
ATOM 580 C C . ILE A 1 79 ? -0.494 6.138 -4.634 1.00 94.25 79 ILE A C 1
ATOM 582 O O . ILE A 1 79 ? 0.684 6.325 -4.333 1.00 94.25 79 ILE A O 1
ATOM 586 N N . VAL A 1 80 ? -0.957 4.939 -5.004 1.00 95.31 80 VAL A N 1
ATOM 587 C CA . VAL A 1 80 ? -0.100 3.749 -5.151 1.00 95.31 80 VAL A CA 1
ATOM 588 C C . VAL A 1 80 ? 0.988 3.992 -6.201 1.00 95.31 80 VAL A C 1
ATOM 590 O O . VAL A 1 80 ? 2.171 3.795 -5.921 1.00 95.31 80 VAL A O 1
ATOM 593 N N . ALA A 1 81 ? 0.610 4.471 -7.390 1.00 93.62 81 ALA A N 1
ATOM 594 C CA . ALA A 1 81 ? 1.552 4.734 -8.477 1.00 93.62 81 ALA A CA 1
ATOM 595 C C . ALA A 1 81 ? 2.583 5.817 -8.109 1.00 93.62 81 ALA A C 1
ATOM 597 O O . ALA A 1 81 ? 3.782 5.643 -8.333 1.00 93.62 81 ALA A O 1
ATOM 598 N N . GLU A 1 82 ? 2.137 6.915 -7.495 1.00 93.75 82 GLU A N 1
ATOM 599 C CA . GLU A 1 82 ? 3.018 7.989 -7.034 1.00 93.75 82 GLU A CA 1
ATOM 600 C C . GLU A 1 82 ? 3.979 7.515 -5.933 1.00 93.75 82 GLU A C 1
ATOM 602 O O . GLU A 1 82 ? 5.167 7.838 -5.968 1.00 93.75 82 GLU A O 1
ATOM 607 N N . ALA A 1 83 ? 3.494 6.733 -4.963 1.00 94.31 83 ALA A N 1
ATOM 608 C CA . ALA A 1 83 ? 4.321 6.196 -3.886 1.00 94.31 83 ALA A CA 1
ATOM 609 C C . ALA A 1 83 ? 5.369 5.197 -4.398 1.00 94.31 83 ALA A C 1
ATOM 611 O O . ALA A 1 83 ? 6.500 5.197 -3.909 1.00 94.31 83 ALA A O 1
ATOM 612 N N . TRP A 1 84 ? 5.021 4.373 -5.392 1.00 95.31 84 TRP A N 1
ATOM 613 C CA . TRP A 1 84 ? 5.974 3.480 -6.051 1.00 95.31 84 TRP A CA 1
ATOM 614 C C . TRP A 1 84 ? 7.042 4.263 -6.823 1.00 95.31 84 TRP A C 1
ATOM 616 O O . TRP A 1 84 ? 8.233 4.017 -6.627 1.00 95.31 84 TRP A O 1
ATOM 626 N N . LYS A 1 85 ? 6.638 5.267 -7.616 1.00 93.75 85 LYS A N 1
ATOM 627 C CA . LYS A 1 85 ? 7.563 6.120 -8.380 1.00 93.75 85 LYS A CA 1
ATOM 628 C C . LYS A 1 85 ? 8.615 6.778 -7.480 1.00 93.75 85 LYS A C 1
ATOM 630 O O . LYS A 1 85 ? 9.802 6.731 -7.795 1.00 93.75 85 LYS A O 1
ATOM 635 N N . ARG A 1 86 ? 8.205 7.306 -6.321 1.00 92.31 86 ARG A N 1
ATOM 636 C CA . ARG A 1 86 ? 9.131 7.869 -5.317 1.00 92.31 86 ARG A CA 1
ATOM 637 C C . ARG A 1 86 ? 10.142 6.835 -4.806 1.00 92.31 86 ARG A C 1
ATOM 639 O O . ARG A 1 86 ? 11.299 7.170 -4.564 1.00 92.31 86 ARG A O 1
ATOM 646 N N . GLY A 1 87 ? 9.719 5.580 -4.639 1.00 90.88 87 GLY A N 1
ATOM 647 C CA . GLY A 1 87 ? 10.607 4.474 -4.269 1.00 90.88 87 GLY A CA 1
ATOM 648 C C . GLY A 1 87 ? 11.690 4.212 -5.320 1.00 90.88 87 GLY A C 1
ATOM 649 O O . GLY A 1 87 ? 12.862 4.067 -4.967 1.00 90.88 87 GLY A O 1
ATOM 650 N N . CYS A 1 88 ? 11.323 4.225 -6.605 1.00 91.62 88 CYS A N 1
ATOM 651 C CA . CYS A 1 88 ? 12.273 4.099 -7.715 1.00 91.62 88 CYS A CA 1
ATOM 652 C C . CYS A 1 88 ? 13.285 5.250 -7.734 1.00 91.62 88 CYS A C 1
ATOM 654 O O . CYS A 1 88 ? 14.489 5.001 -7.741 1.00 91.62 88 CYS A O 1
ATOM 656 N N . GLU A 1 89 ? 12.807 6.495 -7.650 1.00 90.94 89 GLU A N 1
ATOM 657 C CA . GLU A 1 89 ? 13.658 7.693 -7.621 1.00 90.94 89 GLU A CA 1
ATOM 658 C C . GLU A 1 89 ? 14.672 7.631 -6.466 1.00 90.94 89 GLU A C 1
ATOM 660 O O . GLU A 1 89 ? 15.865 7.859 -6.660 1.00 90.94 89 GLU A O 1
ATOM 665 N N . GLN A 1 90 ? 14.231 7.231 -5.268 1.00 87.19 90 GLN A N 1
ATOM 666 C CA . GLN A 1 90 ? 15.112 7.091 -4.106 1.00 87.19 90 GLN A CA 1
ATOM 667 C C . GLN A 1 90 ? 16.186 6.010 -4.308 1.00 87.19 90 GLN A C 1
ATOM 669 O O . GLN A 1 90 ? 17.340 6.195 -3.904 1.00 87.19 90 GLN A O 1
ATOM 674 N N . ARG A 1 91 ? 15.824 4.878 -4.921 1.00 86.69 91 ARG A N 1
ATOM 675 C CA . ARG A 1 91 ? 16.774 3.810 -5.253 1.00 86.69 91 ARG A CA 1
ATOM 676 C C . ARG A 1 91 ? 17.822 4.302 -6.248 1.00 86.69 91 ARG A C 1
ATOM 678 O O . ARG A 1 91 ? 19.005 4.036 -6.044 1.00 86.69 91 ARG A O 1
ATOM 685 N N . GLU A 1 92 ? 17.407 5.034 -7.278 1.00 86.69 92 GLU A N 1
ATOM 686 C CA . GLU A 1 92 ? 18.314 5.623 -8.266 1.00 86.69 92 GLU A CA 1
ATOM 687 C C . GLU A 1 92 ? 19.270 6.636 -7.636 1.00 86.69 92 GLU A C 1
ATOM 689 O O . GLU A 1 92 ? 20.473 6.569 -7.880 1.00 86.69 92 GLU A O 1
ATOM 694 N N . THR A 1 93 ? 18.773 7.546 -6.791 1.00 86.81 93 THR A N 1
ATOM 695 C CA . THR A 1 93 ? 19.630 8.498 -6.068 1.00 86.81 93 THR A CA 1
ATOM 696 C C . THR A 1 93 ? 20.656 7.772 -5.203 1.00 86.81 93 THR A C 1
ATOM 698 O O . THR A 1 93 ? 21.823 8.150 -5.187 1.00 86.81 93 THR A O 1
ATOM 701 N N . ARG A 1 94 ? 20.256 6.698 -4.510 1.00 83.38 94 ARG A N 1
ATOM 702 C CA . ARG A 1 94 ? 21.178 5.902 -3.691 1.00 83.38 94 ARG A CA 1
ATOM 703 C C . ARG A 1 94 ? 22.235 5.190 -4.537 1.00 83.38 94 ARG A C 1
ATOM 705 O O . ARG A 1 94 ? 23.380 5.140 -4.114 1.00 83.38 94 ARG A O 1
ATOM 712 N N . ALA A 1 95 ? 21.861 4.665 -5.704 1.00 83.38 95 ALA A N 1
ATOM 713 C CA . ALA A 1 95 ? 22.789 4.009 -6.624 1.00 83.38 95 ALA A CA 1
ATOM 714 C C . ALA A 1 95 ? 23.805 4.983 -7.244 1.00 83.38 95 ALA A C 1
ATOM 716 O O . ALA A 1 95 ? 24.939 4.594 -7.473 1.00 83.38 95 ALA A O 1
ATOM 717 N N . LYS A 1 96 ? 23.414 6.241 -7.491 1.00 80.50 96 LYS A N 1
ATOM 718 C CA . LYS A 1 96 ? 24.300 7.292 -8.031 1.00 80.50 96 LYS A CA 1
ATOM 719 C C . LYS A 1 96 ? 25.304 7.846 -7.013 1.00 80.50 96 LYS A C 1
ATOM 721 O O . LYS A 1 96 ? 26.279 8.466 -7.415 1.00 80.50 96 LYS A O 1
ATOM 726 N N . ASN A 1 97 ? 25.045 7.650 -5.721 1.00 77.75 97 ASN A N 1
ATOM 727 C CA . ASN A 1 97 ? 25.876 8.146 -4.619 1.00 77.75 97 ASN A CA 1
ATOM 728 C C . ASN A 1 97 ? 26.773 7.050 -3.999 1.00 77.75 97 ASN A C 1
ATOM 730 O O . ASN A 1 97 ? 27.327 7.268 -2.921 1.00 77.75 97 ASN A O 1
ATOM 734 N N . LEU A 1 98 ? 26.849 5.874 -4.634 1.00 64.25 98 LEU A N 1
ATOM 735 C CA . LEU A 1 98 ? 27.716 4.737 -4.295 1.00 64.25 98 LEU A CA 1
ATOM 736 C C . LEU A 1 98 ? 28.935 4.726 -5.220 1.00 64.25 98 LEU A C 1
ATOM 738 O O . LEU A 1 98 ? 30.023 4.383 -4.712 1.00 64.25 98 LEU A O 1
#

Foldseek 3Di:
DLVVVCVVVVHASCVVVVDPLLRAALVNLCVSLVHDLCRLCVQLVHDSVVSVCQRQLVDPDDPVSLVVSCVSSVHDSVSNVSNSVVSNVVVVVVVVVD

Solvent-accessible surface area (backbone atoms only — not comparable to full-atom values): 5454 Å² total; per-residue (Å²): 110,64,51,60,53,18,62,76,64,78,49,56,42,58,74,80,52,81,63,58,79,95,70,43,35,42,60,53,44,33,49,51,47,55,41,53,65,61,60,48,14,57,76,70,73,48,54,48,67,59,46,53,33,30,37,50,29,76,36,84,82,52,80,85,48,45,60,56,49,14,61,70,38,73,48,57,53,66,56,53,54,54,11,32,51,51,22,32,54,53,47,51,55,53,63,75,74,108

Radius of gyration: 13.72 Å; Cα contacts (8 Å, |Δi|>4): 101; chains: 1; bounding box: 38×28×35 Å

Sequence (98 aa):
MLGLLAEALDTSISVLVPIPAGKLRMSDLRVRAALNQRNAAAQLGIGATTLAEIENGAKPVRDDLVPKIAELYGVDKRIVAEAWKRGCEQRETRAKNL